Protein AF-A0A1H9KFN2-F1 (afdb_monomer)

Secondary structure (DSSP, 8-state):
------------HHHHHHHHHHHHHHHHHHHHHHHHHTT-----HHHHHHHHHHHHHHHHHHHHHHHHHHHHT-

Solvent-accessible surface area (backbone atoms only — not comparable to full-atom values): 4417 Å² total; per-residue (Å²): 133,87,81,75,86,71,73,92,62,69,60,45,62,64,56,43,46,50,50,42,53,51,51,46,50,52,49,53,48,64,75,41,40,73,36,53,76,67,71,69,60,70,89,57,62,67,63,52,49,52,48,53,59,60,39,50,63,55,40,52,50,42,39,57,51,31,53,57,52,57,62,74,76,107

Radius of gyration: 16.78 Å; Cα contacts (8 Å, |Δi|>4): 29; chains: 1; bounding box: 43×18×46 Å

Foldseek 3Di:
DPPPVPDPDLQDLVNQLVVLVVVLVVVVCVVCVVCVVVVNDDDPPVSSVVSVVVSVVSSVVSVVSSVVVVVVVD

pLDDT: mean 82.11, std 15.83, range [39.03, 95.44]

Nearest PDB structures (foldseek):
  8d06-assembly2_F  TM=4.736E-01  e=9.990E+00  synthetic construct

Organism: NCBI:txid478744

Sequence (74 aa):
MFSFFNESKPASVIEVTGGVAIGIFVTYIMTYAPEIFSSAHSIDFSYLSNLLLLGIPVIIYGWFQSEKVRQRAR

Structure (mmCIF, N/CA/C/O backbone):
data_AF-A0A1H9KFN2-F1
#
_entry.id   AF-A0A1H9KFN2-F1
#
loop_
_atom_site.group_PDB
_atom_site.id
_atom_site.type_symbol
_atom_site.label_atom_id
_atom_site.label_alt_id
_atom_site.label_comp_id
_atom_site.label_asym_id
_atom_site.label_entity_id
_atom_site.label_seq_id
_atom_site.pdbx_PDB_ins_code
_atom_site.Cartn_x
_atom_site.Cartn_y
_atom_site.Cartn_z
_atom_site.occupancy
_atom_site.B_iso_or_equiv
_atom_site.auth_seq_id
_atom_site.auth_comp_id
_atom_site.auth_asym_id
_atom_site.auth_atom_id
_atom_site.pdbx_PDB_model_num
ATOM 1 N N . MET A 1 1 ? -29.700 -10.683 -9.469 1.00 39.03 1 MET A N 1
ATOM 2 C CA . MET A 1 1 ? -29.810 -9.934 -8.199 1.00 39.03 1 MET A CA 1
ATOM 3 C C . MET A 1 1 ? -28.696 -10.431 -7.285 1.00 39.03 1 MET A C 1
ATOM 5 O O . MET A 1 1 ? -28.850 -11.459 -6.644 1.00 39.03 1 MET A O 1
ATOM 9 N N . PHE A 1 2 ? -27.522 -9.797 -7.347 1.00 41.72 2 PHE A N 1
ATOM 10 C CA . PHE A 1 2 ? -26.336 -10.212 -6.591 1.00 41.72 2 PHE A CA 1
ATOM 11 C C . PHE A 1 2 ? -26.448 -9.719 -5.146 1.00 41.72 2 PHE A C 1
ATOM 13 O O . PHE A 1 2 ? -25.986 -8.634 -4.805 1.00 41.72 2 PHE A O 1
ATOM 20 N N . SER A 1 3 ? -27.102 -10.517 -4.304 1.00 41.62 3 SER A N 1
ATOM 21 C CA . SER A 1 3 ? -27.099 -10.330 -2.853 1.00 41.62 3 SER A CA 1
ATOM 22 C C . SER A 1 3 ? -25.782 -10.860 -2.275 1.00 41.62 3 SER A C 1
ATOM 24 O O . SER A 1 3 ? -25.735 -11.933 -1.683 1.00 41.62 3 SER A O 1
ATOM 26 N N . PHE A 1 4 ? -24.690 -10.131 -2.512 1.00 52.25 4 PHE A N 1
AT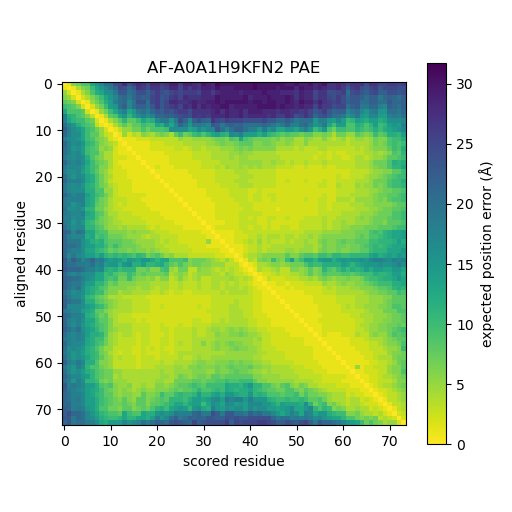OM 27 C CA . PHE A 1 4 ? -23.408 -10.329 -1.818 1.00 52.25 4 PHE A CA 1
ATOM 28 C C . PHE A 1 4 ? -23.215 -9.339 -0.657 1.00 52.25 4 PHE A C 1
ATOM 30 O O . PHE A 1 4 ? -22.186 -9.359 0.006 1.00 52.25 4 PHE A O 1
ATOM 37 N N . PHE A 1 5 ? -24.225 -8.520 -0.345 1.00 52.12 5 PHE A N 1
ATOM 38 C CA . PHE A 1 5 ? -24.258 -7.681 0.859 1.00 52.12 5 PHE A CA 1
ATOM 39 C C . PHE A 1 5 ? -24.791 -8.461 2.071 1.00 52.12 5 PHE A C 1
ATOM 41 O O . PHE A 1 5 ? -25.647 -7.973 2.806 1.00 52.12 5 PHE A O 1
ATOM 48 N N . ASN A 1 6 ? -24.336 -9.704 2.249 1.00 45.31 6 ASN A N 1
ATOM 49 C CA . ASN A 1 6 ? -24.745 -10.523 3.381 1.00 45.31 6 ASN A CA 1
ATOM 50 C C . ASN A 1 6 ? -23.775 -10.302 4.551 1.00 45.31 6 ASN A C 1
ATOM 52 O O . ASN A 1 6 ? -22.609 -10.675 4.472 1.00 45.31 6 ASN A O 1
ATOM 56 N N . GLU A 1 7 ? -24.313 -9.694 5.609 1.00 44.34 7 GLU A N 1
ATOM 57 C CA . GLU A 1 7 ? -23.705 -9.389 6.910 1.00 44.34 7 GLU A CA 1
ATOM 58 C C . GLU A 1 7 ? -22.578 -8.344 6.900 1.00 44.34 7 GLU A C 1
ATOM 60 O O . GLU A 1 7 ? -21.425 -8.617 6.576 1.00 44.34 7 GLU A O 1
ATOM 65 N N . SER A 1 8 ? -22.897 -7.138 7.387 1.00 53.69 8 SER A N 1
ATOM 66 C CA . SER A 1 8 ? -21.917 -6.156 7.865 1.00 53.69 8 SER A CA 1
ATOM 67 C C . SER A 1 8 ? -21.217 -6.690 9.119 1.00 53.69 8 SER A C 1
ATOM 69 O O . SER A 1 8 ? -21.427 -6.198 10.228 1.00 53.69 8 SER A O 1
ATOM 71 N N . LYS A 1 9 ? -20.407 -7.741 8.969 1.00 58.84 9 LYS A N 1
ATOM 72 C CA . LYS A 1 9 ? -19.466 -8.138 10.011 1.00 58.84 9 LYS A CA 1
ATOM 73 C C . LYS A 1 9 ? -18.517 -6.959 10.225 1.00 58.84 9 LYS A C 1
ATOM 75 O O . LYS A 1 9 ? -18.130 -6.320 9.244 1.00 58.84 9 LYS A O 1
ATOM 80 N N . PRO A 1 10 ? -18.184 -6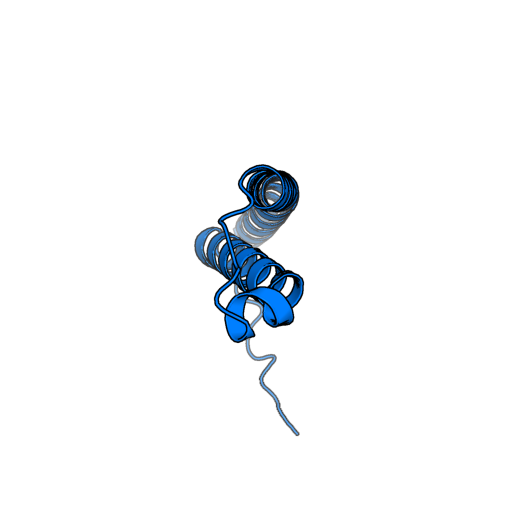.614 11.480 1.00 59.00 10 PRO A N 1
ATOM 81 C CA . PRO A 1 10 ? -17.169 -5.605 11.737 1.00 59.00 10 PRO A CA 1
ATOM 82 C C . PRO A 1 10 ? -15.912 -6.008 10.972 1.00 59.00 10 PRO A C 1
ATOM 84 O O . 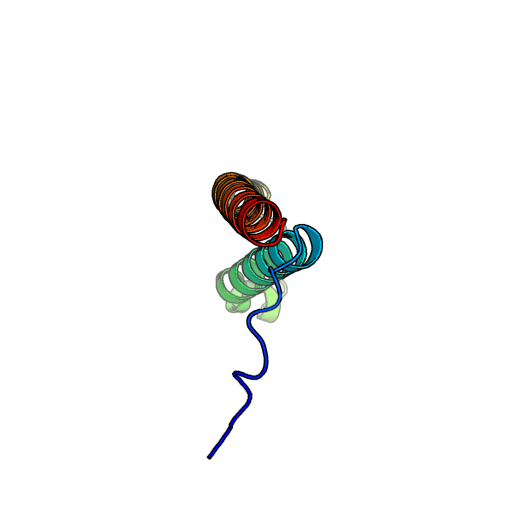PRO A 1 10 ? -15.350 -7.067 11.252 1.00 59.00 10 PRO A O 1
ATOM 87 N N . ALA A 1 11 ? -15.530 -5.193 9.985 1.00 65.06 11 ALA A N 1
ATOM 88 C CA . ALA A 1 11 ? -14.341 -5.454 9.194 1.00 65.06 11 ALA A CA 1
ATOM 89 C C . ALA A 1 11 ? -13.159 -5.534 10.158 1.00 65.06 11 ALA A C 1
ATOM 91 O O . ALA A 1 11 ? -12.894 -4.591 10.912 1.00 65.06 11 ALA A O 1
ATOM 92 N N . SER A 1 12 ? -12.497 -6.684 10.188 1.00 79.69 12 SER A N 1
ATOM 93 C CA . SER A 1 12 ? -11.382 -6.880 11.103 1.00 79.69 12 SER A CA 1
ATOM 94 C C . SER A 1 12 ? -10.223 -5.972 10.692 1.00 79.69 12 SER A C 1
ATOM 96 O O . SER A 1 12 ? -10.037 -5.662 9.516 1.00 79.69 12 SER A O 1
ATOM 98 N N . VAL A 1 13 ? -9.390 -5.563 11.651 1.00 79.25 13 VAL A N 1
ATOM 99 C CA . VAL A 1 13 ? -8.186 -4.758 11.358 1.00 79.25 13 VAL A CA 1
ATOM 100 C C . VAL A 1 13 ? -7.297 -5.445 10.307 1.00 79.25 13 VAL A C 1
ATOM 102 O O . VAL A 1 13 ? -6.664 -4.775 9.492 1.00 79.25 13 VAL A O 1
ATOM 105 N N . ILE A 1 14 ? -7.302 -6.781 10.277 1.00 83.62 14 ILE A N 1
ATOM 106 C CA . ILE A 1 14 ? -6.594 -7.599 9.286 1.00 83.62 14 ILE A CA 1
ATOM 107 C C . ILE A 1 14 ? -7.187 -7.412 7.883 1.00 83.62 14 ILE A C 1
ATOM 109 O O . ILE A 1 14 ? -6.430 -7.212 6.939 1.00 83.62 14 ILE A O 1
ATOM 113 N N . GLU A 1 15 ? -8.515 -7.419 7.734 1.00 84.69 15 GLU A N 1
ATOM 114 C CA . GLU A 1 15 ? -9.182 -7.168 6.446 1.00 84.69 15 GLU A CA 1
ATOM 115 C C . GLU A 1 15 ? -8.909 -5.752 5.933 1.00 84.69 15 GLU A C 1
ATOM 117 O O . GLU A 1 15 ? -8.612 -5.574 4.753 1.00 84.69 15 GLU A O 1
ATOM 122 N N . VAL A 1 16 ? -8.938 -4.752 6.820 1.00 85.81 16 VAL A N 1
ATOM 123 C CA . VAL A 1 16 ? -8.603 -3.363 6.467 1.00 85.81 16 VAL A CA 1
ATOM 124 C C . VAL A 1 16 ? -7.152 -3.269 5.995 1.00 85.81 16 VAL A C 1
ATOM 126 O O . VAL A 1 16 ? -6.876 -2.705 4.939 1.00 85.81 16 VAL A O 1
ATOM 129 N N . THR A 1 17 ? -6.220 -3.855 6.748 1.00 88.19 17 THR A N 1
ATOM 130 C CA . THR A 1 17 ? -4.786 -3.823 6.422 1.00 88.19 17 THR A CA 1
ATOM 131 C C . THR A 1 17 ? -4.495 -4.568 5.119 1.00 88.19 17 THR A C 1
ATOM 133 O O . THR A 1 17 ? -3.764 -4.061 4.270 1.00 88.19 17 THR A O 1
ATOM 136 N N . GLY A 1 18 ? -5.109 -5.738 4.922 1.00 90.94 18 GLY A N 1
ATOM 137 C CA . GLY A 1 18 ? -5.002 -6.516 3.690 1.00 90.94 18 GLY A CA 1
ATOM 138 C C . GLY A 1 18 ? -5.562 -5.769 2.480 1.00 90.94 18 GLY A C 1
ATOM 139 O O . GLY A 1 18 ? -4.903 -5.704 1.446 1.00 90.94 18 GLY A O 1
ATOM 140 N N . GLY A 1 19 ? -6.728 -5.133 2.620 1.00 90.44 19 GLY A N 1
ATOM 141 C CA . GLY A 1 19 ? -7.322 -4.307 1.568 1.00 90.44 19 GLY A CA 1
ATOM 142 C C . GLY A 1 19 ? -6.442 -3.116 1.186 1.00 90.44 19 GLY A C 1
ATOM 143 O O . GLY A 1 19 ? -6.251 -2.852 0.000 1.00 90.44 19 GLY A O 1
ATOM 144 N N . VAL A 1 20 ? -5.841 -2.443 2.171 1.00 92.50 20 VAL A N 1
ATOM 145 C CA . VAL A 1 20 ? -4.885 -1.350 1.933 1.00 92.50 20 VAL A CA 1
ATOM 146 C C . VAL A 1 20 ? -3.637 -1.858 1.211 1.00 92.50 20 VAL A C 1
ATOM 148 O O . 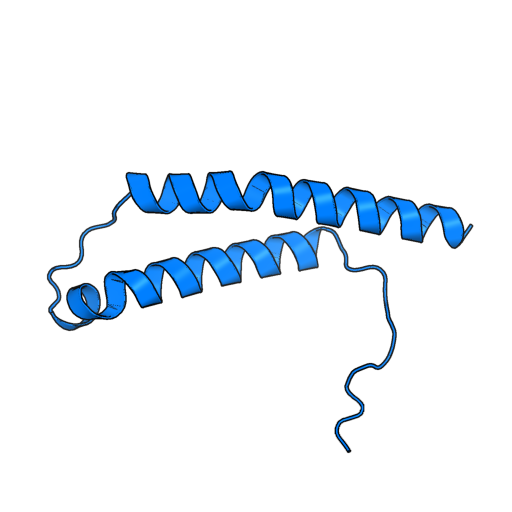VAL A 1 20 ? -3.229 -1.255 0.221 1.00 92.50 20 VAL A O 1
ATOM 151 N N . ALA A 1 21 ? -3.061 -2.985 1.635 1.00 93.25 21 ALA A N 1
ATOM 152 C CA . ALA A 1 21 ? -1.892 -3.571 0.980 1.00 93.25 21 ALA A CA 1
ATOM 153 C C . ALA A 1 21 ? -2.176 -3.955 -0.484 1.00 93.25 21 ALA A C 1
ATOM 155 O O . ALA A 1 21 ? -1.388 -3.625 -1.370 1.00 93.25 21 ALA A O 1
ATOM 156 N N . ILE A 1 22 ? -3.325 -4.587 -0.752 1.00 94.81 22 ILE A N 1
ATOM 157 C CA . ILE A 1 22 ? -3.767 -4.916 -2.116 1.00 94.81 22 ILE A CA 1
ATOM 158 C C . ILE A 1 22 ? -3.961 -3.636 -2.933 1.00 94.81 22 ILE A C 1
ATOM 160 O O . ILE A 1 22 ? -3.486 -3.558 -4.063 1.00 94.81 22 ILE A O 1
ATOM 164 N N . GLY A 1 23 ? -4.610 -2.617 -2.364 1.00 94.12 23 GLY A N 1
ATOM 165 C CA . GLY A 1 23 ? -4.825 -1.333 -3.030 1.00 94.12 23 GLY A CA 1
ATOM 166 C C . GLY A 1 23 ? -3.516 -0.648 -3.422 1.00 94.12 23 GLY A C 1
ATOM 167 O O . GLY A 1 23 ? -3.377 -0.201 -4.560 1.00 94.12 23 GLY A O 1
ATOM 168 N N . ILE A 1 24 ? -2.533 -0.627 -2.519 1.00 94.94 24 ILE A N 1
ATOM 169 C CA . ILE A 1 24 ? -1.192 -0.088 -2.782 1.00 94.94 24 ILE A CA 1
ATOM 170 C C . ILE A 1 24 ? -0.509 -0.870 -3.905 1.00 94.94 24 ILE A C 1
ATOM 172 O O . ILE A 1 24 ? 0.004 -0.265 -4.844 1.00 94.94 24 ILE A O 1
ATOM 176 N N . PHE A 1 25 ? -0.540 -2.202 -3.844 1.00 93.81 25 PHE A N 1
ATOM 177 C CA . PHE A 1 25 ? 0.103 -3.063 -4.834 1.00 93.81 25 PHE A CA 1
ATOM 178 C C . PHE A 1 25 ? -0.504 -2.901 -6.231 1.00 93.81 25 PHE A C 1
ATOM 180 O O . PHE A 1 25 ? 0.220 -2.699 -7.204 1.00 93.81 25 PHE A O 1
ATOM 187 N N . VAL A 1 26 ? -1.836 -2.921 -6.330 1.00 95.44 26 VAL A N 1
ATOM 188 C CA . VAL A 1 26 ? -2.555 -2.714 -7.595 1.00 95.44 26 VAL A CA 1
ATOM 189 C C . VAL A 1 26 ? -2.274 -1.323 -8.153 1.00 95.44 26 VAL A C 1
ATOM 191 O O . VAL A 1 26 ? -1.987 -1.197 -9.340 1.00 95.44 26 VAL A O 1
ATOM 194 N N . THR A 1 27 ? -2.309 -0.289 -7.307 1.00 95.12 27 THR A N 1
ATOM 195 C CA . THR A 1 27 ? -2.011 1.089 -7.726 1.00 95.12 27 THR A CA 1
ATOM 196 C C . THR A 1 27 ? -0.591 1.192 -8.274 1.00 95.12 27 THR A C 1
ATOM 198 O O . THR A 1 27 ? -0.401 1.710 -9.368 1.00 95.12 27 THR A O 1
ATOM 201 N N . TYR A 1 28 ? 0.396 0.641 -7.564 1.00 93.88 28 TYR A N 1
ATOM 202 C CA . TYR A 1 28 ? 1.792 0.651 -7.996 1.00 93.88 28 TYR A CA 1
ATOM 203 C C . TYR A 1 28 ? 1.980 -0.056 -9.347 1.00 93.88 28 TYR A C 1
ATOM 205 O O . TYR A 1 28 ? 2.575 0.513 -10.260 1.00 93.88 28 TYR A O 1
ATOM 213 N N . ILE A 1 29 ? 1.420 -1.261 -9.511 1.00 93.19 29 ILE A N 1
ATOM 214 C CA . ILE A 1 29 ? 1.505 -2.006 -10.776 1.00 93.19 29 ILE A CA 1
ATOM 215 C C . ILE A 1 29 ? 0.840 -1.242 -11.914 1.00 93.19 29 ILE A C 1
ATOM 217 O O . ILE A 1 29 ? 1.397 -1.193 -13.002 1.00 93.19 29 ILE A O 1
ATOM 221 N N . MET A 1 30 ? -0.339 -0.659 -11.692 1.00 94.94 30 MET A N 1
ATOM 222 C CA . MET A 1 30 ? -1.062 0.061 -12.743 1.00 94.94 30 MET A CA 1
ATOM 223 C C . MET A 1 30 ? -0.323 1.328 -13.175 1.00 94.94 30 MET A C 1
ATOM 225 O O . MET A 1 30 ? -0.251 1.601 -14.371 1.00 94.94 30 MET A O 1
ATOM 229 N N . THR A 1 31 ? 0.273 2.058 -12.229 1.00 94.31 31 THR A N 1
ATOM 230 C CA . THR A 1 31 ? 1.104 3.233 -12.521 1.00 94.31 31 THR A CA 1
ATOM 231 C C . THR A 1 31 ? 2.312 2.859 -13.380 1.00 94.31 31 THR A C 1
ATOM 233 O O . THR A 1 31 ? 2.588 3.531 -14.370 1.00 94.31 31 THR A O 1
ATOM 236 N N . TYR A 1 32 ? 2.990 1.757 -13.051 1.00 92.94 32 TYR A N 1
ATOM 237 C CA . TYR A 1 32 ? 4.203 1.315 -13.745 1.00 92.94 32 TYR A CA 1
ATOM 238 C C . TYR A 1 32 ? 3.975 0.250 -14.818 1.00 92.94 32 TYR A C 1
ATOM 240 O O . TYR A 1 32 ? 4.938 -0.287 -15.364 1.00 92.94 32 TYR A O 1
ATOM 248 N N . ALA A 1 33 ? 2.725 -0.051 -15.170 1.00 92.56 33 ALA A N 1
ATOM 249 C CA . ALA A 1 33 ? 2.408 -1.097 -16.136 1.00 92.56 33 ALA A CA 1
ATOM 250 C C . ALA A 1 33 ? 3.189 -0.937 -17.457 1.00 92.56 33 ALA A C 1
ATOM 252 O O . ALA A 1 33 ? 3.805 -1.915 -17.884 1.00 92.56 33 ALA A O 1
ATOM 253 N N . PRO A 1 34 ? 3.273 0.262 -18.078 1.00 91.75 34 PRO A N 1
ATOM 254 C CA . PRO A 1 34 ? 4.023 0.440 -19.324 1.00 91.75 34 PRO A CA 1
ATOM 255 C C . PRO A 1 34 ? 5.514 0.101 -19.192 1.00 91.75 34 PRO A C 1
ATOM 257 O O . PRO A 1 34 ? 6.103 -0.482 -20.099 1.00 91.75 34 PRO A O 1
ATOM 260 N N . GLU A 1 35 ? 6.118 0.443 -18.056 1.00 90.62 35 GLU A N 1
ATOM 261 C CA . GLU A 1 35 ? 7.542 0.232 -17.776 1.00 90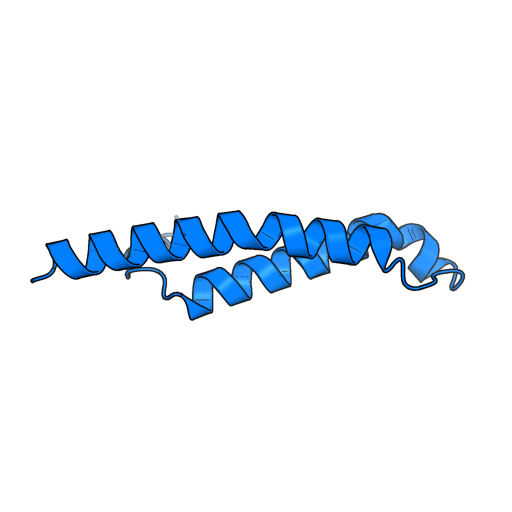.62 35 GLU A CA 1
ATOM 262 C C . GLU A 1 35 ? 7.853 -1.225 -17.428 1.00 90.62 35 GLU A C 1
ATOM 264 O O . GLU A 1 35 ? 8.911 -1.752 -17.777 1.00 90.62 35 GLU A O 1
ATOM 269 N N . ILE A 1 36 ? 6.912 -1.900 -16.763 1.00 90.12 36 ILE A N 1
ATOM 270 C CA . ILE A 1 36 ? 6.991 -3.333 -16.474 1.00 90.12 36 ILE A CA 1
ATOM 271 C C . ILE A 1 36 ? 6.937 -4.114 -17.789 1.00 90.12 36 ILE A C 1
ATOM 273 O O . ILE A 1 36 ? 7.767 -4.995 -18.015 1.00 90.12 36 ILE A O 1
ATOM 277 N N . PHE A 1 37 ? 6.018 -3.762 -18.694 1.00 92.31 37 PHE A N 1
ATOM 278 C CA . PHE A 1 37 ? 5.912 -4.416 -20.001 1.00 92.31 37 PHE A CA 1
ATOM 279 C C . PHE A 1 37 ? 7.119 -4.149 -20.907 1.00 92.31 37 PHE A C 1
ATOM 281 O O . PHE A 1 37 ? 7.484 -5.019 -21.695 1.00 92.31 37 PHE A O 1
ATOM 288 N N . SER A 1 38 ? 7.775 -2.993 -20.781 1.00 93.31 38 SER A N 1
ATOM 289 C CA . SER A 1 38 ? 9.014 -2.695 -21.512 1.00 93.31 38 SER A CA 1
ATOM 290 C C . SER A 1 38 ? 10.277 -3.258 -20.848 1.00 93.31 38 SER A C 1
ATOM 292 O O . SER A 1 38 ? 11.371 -3.073 -21.378 1.00 93.31 38 SER A O 1
ATOM 294 N N . SER A 1 39 ? 10.148 -3.967 -19.714 1.00 87.69 39 SER A N 1
ATOM 295 C CA . SER A 1 39 ? 11.263 -4.491 -18.903 1.00 87.69 39 SER A CA 1
ATOM 296 C C . SER A 1 39 ? 12.278 -3.426 -18.458 1.00 87.69 39 SER A C 1
ATOM 298 O O . SER A 1 39 ? 13.405 -3.754 -18.097 1.00 87.69 39 SER A O 1
ATOM 300 N N . ALA A 1 40 ? 11.883 -2.152 -18.470 1.00 88.94 40 ALA A N 1
ATOM 301 C CA . ALA A 1 40 ? 12.703 -1.027 -18.026 1.00 88.94 40 ALA A CA 1
ATOM 302 C C . ALA A 1 40 ? 12.386 -0.606 -16.582 1.00 88.94 40 ALA A C 1
ATOM 304 O O . ALA A 1 40 ? 12.984 0.338 -16.068 1.00 88.94 40 ALA A O 1
ATOM 305 N N . HIS A 1 41 ? 11.436 -1.287 -15.933 1.00 87.81 41 HIS A N 1
ATOM 306 C CA . HIS A 1 41 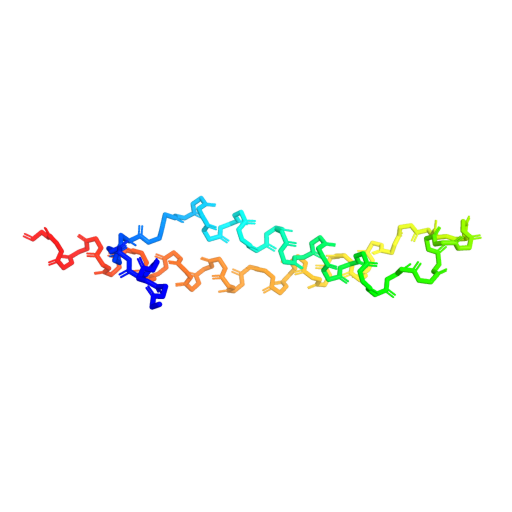? 10.972 -0.915 -14.607 1.00 87.81 41 HIS A CA 1
ATOM 307 C C . HIS A 1 41 ? 12.055 -1.091 -13.539 1.00 87.81 41 HIS A C 1
ATOM 309 O O . HIS A 1 41 ? 12.598 -2.181 -13.342 1.00 87.81 41 HIS A O 1
ATOM 315 N N . SER A 1 42 ? 12.304 -0.018 -12.794 1.00 90.50 42 SER A N 1
ATOM 316 C CA . SER A 1 42 ? 13.049 -0.032 -11.541 1.00 90.50 42 SER A CA 1
ATOM 317 C C . SER A 1 42 ? 12.107 0.277 -10.379 1.00 90.50 42 SER A C 1
ATOM 319 O O . SER A 1 42 ? 11.090 0.949 -10.541 1.00 90.50 42 SER A O 1
ATOM 321 N N . ILE A 1 43 ? 12.426 -0.244 -9.193 1.00 88.19 43 ILE A N 1
ATOM 322 C CA . ILE A 1 43 ? 11.590 -0.021 -8.012 1.00 88.19 43 ILE A CA 1
ATOM 323 C C . ILE A 1 43 ? 11.679 1.454 -7.606 1.00 88.19 43 ILE A C 1
ATOM 325 O O . ILE A 1 43 ? 12.724 1.910 -7.135 1.00 88.19 43 ILE A O 1
ATOM 329 N N . ASP A 1 44 ? 10.570 2.182 -7.732 1.00 92.81 44 ASP A N 1
ATOM 330 C CA . ASP A 1 44 ? 10.444 3.545 -7.228 1.00 92.81 44 ASP A CA 1
ATOM 331 C C . ASP A 1 44 ? 10.056 3.514 -5.746 1.00 92.81 44 ASP A C 1
ATOM 333 O O . ASP A 1 44 ? 8.883 3.499 -5.352 1.00 92.81 44 ASP A O 1
ATOM 337 N N . PHE A 1 45 ? 11.083 3.500 -4.898 1.00 91.00 45 PHE A N 1
ATOM 338 C CA . PHE A 1 45 ? 10.921 3.538 -3.446 1.00 91.00 45 PHE A CA 1
ATOM 339 C C . PHE A 1 45 ? 10.238 4.820 -2.953 1.00 91.00 45 PHE A C 1
ATOM 341 O O . PHE A 1 45 ? 9.541 4.789 -1.935 1.00 91.00 45 PHE A O 1
ATOM 348 N N . SER A 1 46 ? 10.407 5.944 -3.655 1.00 94.00 46 SER A N 1
ATOM 349 C CA . SER A 1 46 ? 9.782 7.213 -3.279 1.00 94.00 46 SER A CA 1
ATOM 350 C C . SER A 1 46 ? 8.271 7.129 -3.464 1.00 94.00 46 SER A C 1
ATOM 352 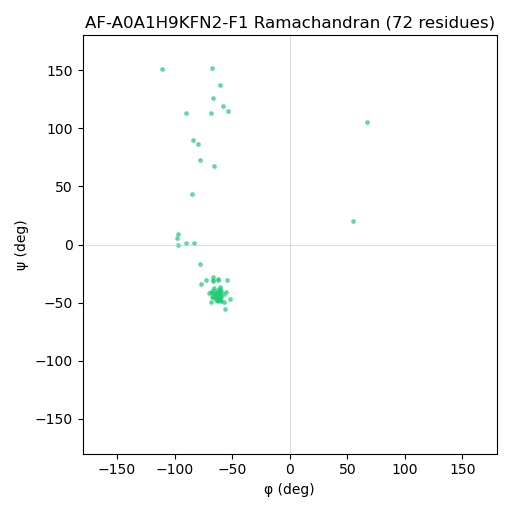O O . SER A 1 46 ? 7.503 7.387 -2.538 1.00 94.00 46 SER A O 1
ATOM 354 N N . TYR A 1 47 ? 7.815 6.670 -4.626 1.00 93.31 47 TYR A N 1
ATOM 355 C CA . TY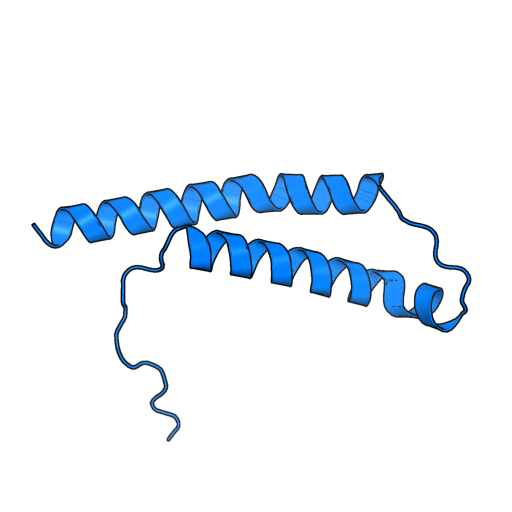R A 1 47 ? 6.391 6.498 -4.879 1.00 93.31 47 TYR A CA 1
ATOM 356 C C . TYR A 1 47 ? 5.771 5.419 -3.982 1.00 93.31 47 TYR A C 1
ATOM 358 O O . TYR A 1 47 ? 4.723 5.649 -3.373 1.00 93.31 47 TYR A O 1
ATOM 366 N N . LEU A 1 48 ? 6.445 4.278 -3.807 1.00 91.50 48 LEU A N 1
ATOM 367 C CA . LEU A 1 48 ? 5.967 3.206 -2.931 1.00 91.50 48 LEU A CA 1
ATOM 368 C C . LEU A 1 48 ? 5.833 3.666 -1.470 1.00 91.50 48 LEU A C 1
ATOM 370 O O . LEU A 1 48 ? 4.832 3.366 -0.819 1.00 91.50 48 LEU A O 1
ATOM 374 N N . SER A 1 49 ? 6.804 4.424 -0.952 1.00 93.62 49 SER A N 1
ATOM 375 C CA . SER A 1 49 ? 6.733 4.972 0.409 1.00 93.62 49 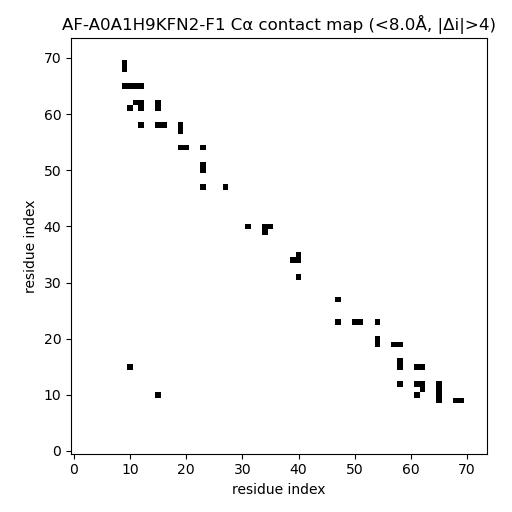SER A CA 1
ATOM 376 C C . SER A 1 49 ? 5.602 5.990 0.572 1.00 93.62 49 SER A C 1
ATOM 378 O O . SER A 1 49 ? 4.909 5.954 1.588 1.00 93.62 49 SER A O 1
ATOM 380 N N . ASN A 1 50 ? 5.333 6.822 -0.438 1.00 95.00 50 ASN A N 1
ATOM 381 C CA . ASN A 1 50 ? 4.178 7.723 -0.438 1.00 95.00 50 ASN A CA 1
ATOM 382 C C . ASN A 1 50 ? 2.849 6.953 -0.387 1.00 95.00 50 ASN A C 1
ATOM 384 O O . ASN A 1 50 ? 1.960 7.313 0.385 1.00 95.00 50 ASN A O 1
ATOM 388 N N . LEU A 1 51 ? 2.716 5.862 -1.149 1.00 93.12 51 LEU A N 1
ATOM 389 C CA . LEU A 1 51 ? 1.527 5.005 -1.096 1.00 93.12 51 LEU A CA 1
ATOM 390 C C . LEU A 1 51 ? 1.355 4.337 0.278 1.00 93.12 51 LEU A C 1
ATOM 392 O O . LEU A 1 51 ? 0.245 4.292 0.808 1.00 93.12 51 LEU A O 1
ATOM 396 N N . LEU A 1 52 ? 2.445 3.863 0.886 1.00 92.81 52 LEU A N 1
ATOM 397 C CA . LEU A 1 52 ? 2.425 3.295 2.238 1.00 92.81 52 LEU A CA 1
ATOM 398 C C . LEU A 1 52 ? 2.028 4.337 3.289 1.00 92.81 52 LEU A C 1
ATOM 400 O O . LEU A 1 52 ? 1.189 4.047 4.141 1.00 92.81 52 LEU A O 1
ATOM 404 N N . LEU A 1 53 ? 2.567 5.556 3.197 1.00 94.62 53 LEU A N 1
ATOM 405 C CA . LEU A 1 53 ? 2.205 6.674 4.071 1.00 94.62 53 LEU A CA 1
ATOM 406 C C . LEU A 1 53 ? 0.719 7.030 3.954 1.00 94.62 53 LEU A C 1
ATOM 408 O O . LEU A 1 53 ? 0.073 7.267 4.974 1.00 94.62 53 LEU A O 1
ATOM 412 N N . LEU A 1 54 ? 0.155 7.005 2.743 1.00 92.56 54 LEU A N 1
ATOM 413 C CA . LEU A 1 54 ? -1.282 7.190 2.515 1.00 92.56 54 LEU A CA 1
ATOM 414 C C . LEU A 1 54 ? -2.130 6.039 3.078 1.00 92.56 54 LEU A C 1
ATOM 416 O O . LEU A 1 54 ? -3.271 6.261 3.479 1.00 92.56 54 LEU A O 1
ATOM 420 N N . GLY A 1 55 ? -1.584 4.825 3.160 1.00 90.31 55 GLY A N 1
ATOM 421 C CA . GLY A 1 55 ? -2.257 3.677 3.768 1.00 90.31 55 GLY A CA 1
ATOM 422 C C . GLY A 1 55 ? -2.468 3.814 5.280 1.00 90.31 55 GLY A C 1
ATOM 423 O O . GLY A 1 55 ? -3.477 3.343 5.805 1.00 90.31 55 GLY A O 1
ATOM 424 N N . ILE A 1 56 ? -1.568 4.505 5.988 1.00 91.38 56 ILE A N 1
ATOM 425 C CA . ILE A 1 56 ? -1.623 4.683 7.450 1.00 91.38 56 ILE A CA 1
ATOM 426 C C . ILE A 1 56 ? -2.951 5.304 7.927 1.00 91.38 56 ILE A C 1
ATOM 428 O O . ILE A 1 56 ? -3.618 4.680 8.758 1.00 91.38 56 ILE A O 1
ATOM 432 N N . PRO A 1 57 ? -3.398 6.481 7.438 1.00 92.00 57 PRO A N 1
ATOM 433 C CA . PRO A 1 57 ? -4.664 7.067 7.876 1.00 92.00 57 PRO A CA 1
ATOM 434 C C . PRO A 1 57 ? -5.874 6.185 7.546 1.00 92.00 57 PRO A C 1
ATOM 436 O O . PRO A 1 57 ? -6.835 6.171 8.314 1.00 92.00 57 PRO A O 1
ATOM 439 N N . VAL A 1 58 ? -5.824 5.408 6.458 1.00 89.44 58 VAL A N 1
ATOM 440 C CA . VAL A 1 58 ? -6.895 4.467 6.089 1.00 89.44 58 VAL A CA 1
ATOM 441 C C . VAL A 1 58 ? -6.988 3.323 7.099 1.00 89.44 58 VAL A C 1
ATOM 443 O O . VAL A 1 58 ? -8.082 3.009 7.570 1.00 89.44 58 VAL A O 1
ATOM 446 N N . ILE A 1 59 ? -5.850 2.743 7.492 1.00 89.00 59 ILE A N 1
ATOM 447 C CA . ILE A 1 59 ? -5.791 1.691 8.517 1.00 89.00 59 ILE A CA 1
ATOM 448 C C . ILE A 1 59 ? -6.270 2.231 9.867 1.00 89.00 59 ILE A C 1
ATOM 450 O O . ILE A 1 59 ? -7.101 1.597 10.517 1.00 89.00 59 ILE A O 1
ATOM 454 N N . ILE A 1 60 ? -5.801 3.418 10.267 1.00 90.25 60 ILE A N 1
ATOM 455 C CA . ILE A 1 60 ? -6.229 4.081 11.507 1.00 90.25 60 ILE A CA 1
ATOM 456 C C . ILE A 1 60 ? -7.747 4.279 11.501 1.00 90.25 60 ILE A C 1
ATOM 458 O O . ILE A 1 60 ? -8.423 3.899 12.457 1.00 90.25 60 ILE A O 1
ATOM 462 N N . TYR A 1 61 ? -8.303 4.825 10.418 1.00 88.44 61 TYR A N 1
ATOM 463 C CA . TYR A 1 61 ? -9.741 5.040 10.288 1.00 88.44 61 TYR A CA 1
ATOM 464 C C . TYR A 1 61 ? -10.534 3.729 10.365 1.00 88.44 61 TYR A C 1
ATOM 466 O O . TYR A 1 61 ? -11.515 3.645 11.109 1.00 88.44 61 TYR A O 1
ATOM 474 N N . GLY A 1 62 ? -10.101 2.692 9.643 1.00 85.56 62 GLY A N 1
ATOM 475 C CA . GLY A 1 62 ? -10.748 1.381 9.674 1.00 85.56 62 GLY A CA 1
ATOM 476 C C . GLY A 1 62 ? -10.705 0.738 11.061 1.00 85.56 62 GLY A C 1
ATOM 477 O O . GLY A 1 62 ? -11.713 0.202 11.520 1.00 85.56 62 GLY A O 1
ATOM 478 N N . TRP A 1 63 ? -9.590 0.878 11.784 1.00 85.50 63 TRP A N 1
ATOM 479 C CA . TRP A 1 63 ? -9.487 0.419 13.169 1.00 85.50 63 TRP A CA 1
ATOM 480 C C . TRP A 1 63 ? -10.440 1.179 14.100 1.00 85.50 63 TRP A C 1
ATOM 482 O O . TRP A 1 63 ? -11.203 0.549 14.836 1.00 85.50 63 TRP A O 1
ATOM 492 N N . PHE A 1 64 ? -10.479 2.514 14.025 1.00 85.88 64 PHE A N 1
ATOM 493 C CA . PHE A 1 64 ? -11.420 3.322 14.809 1.00 85.88 64 PHE A CA 1
ATOM 494 C C . PHE A 1 64 ? -12.876 2.908 14.578 1.00 85.88 64 PHE A C 1
ATOM 496 O O . PHE A 1 64 ? -13.663 2.858 15.525 1.00 85.88 64 PHE A O 1
ATOM 503 N N . GLN A 1 65 ? -13.251 2.609 13.335 1.00 82.94 65 GLN A N 1
ATOM 504 C CA . GLN A 1 65 ? -14.604 2.159 13.015 1.00 82.94 65 GLN A CA 1
ATOM 505 C C . GLN A 1 65 ? -14.877 0.746 13.538 1.00 82.94 65 GLN A C 1
ATOM 507 O O . GLN A 1 65 ? -15.933 0.519 14.130 1.00 82.94 65 GLN A O 1
ATOM 512 N N . SER A 1 66 ? -13.920 -0.175 13.407 1.00 78.12 66 SER A N 1
ATOM 513 C CA . SER A 1 66 ? -14.026 -1.524 13.974 1.00 78.12 66 SER A CA 1
ATOM 514 C C . SER A 1 66 ? -14.249 -1.487 15.491 1.00 78.12 66 SER A C 1
ATOM 516 O O . SER A 1 66 ? -15.096 -2.219 16.005 1.00 78.12 66 SER A O 1
ATOM 518 N N . GLU A 1 67 ? -13.534 -0.626 16.221 1.00 79.88 67 GLU A N 1
ATOM 519 C CA . GLU A 1 67 ? -13.673 -0.517 17.680 1.00 79.88 67 GLU A CA 1
ATOM 520 C C . GLU A 1 67 ? -15.040 0.058 18.084 1.00 79.88 67 GLU A C 1
ATOM 522 O O . GLU A 1 67 ? -15.691 -0.467 18.988 1.00 79.88 67 GLU A O 1
ATOM 527 N N . LYS A 1 68 ? -15.545 1.070 17.364 1.00 77.50 68 LYS A N 1
ATOM 528 C CA . LYS A 1 68 ? -16.898 1.609 17.596 1.00 77.50 68 LYS A CA 1
ATOM 529 C C . LYS A 1 68 ? -17.986 0.555 17.401 1.00 77.50 68 LYS A C 1
ATOM 531 O O . LYS A 1 68 ? -18.948 0.527 18.166 1.00 77.50 68 LYS A O 1
ATOM 536 N N . VAL A 1 69 ? -17.858 -0.303 16.387 1.00 72.12 69 VAL A N 1
ATOM 537 C CA . VAL A 1 69 ? -18.819 -1.393 16.152 1.00 72.12 69 VAL A CA 1
ATOM 538 C C . VAL A 1 69 ? -18.736 -2.427 17.275 1.00 72.12 69 VAL A C 1
ATOM 540 O O . VAL A 1 69 ? -19.768 -2.848 17.793 1.00 72.12 69 VAL A O 1
ATOM 543 N N . ARG A 1 70 ? -17.524 -2.775 17.722 1.00 70.56 70 ARG A N 1
ATOM 544 C CA . ARG A 1 70 ? -17.308 -3.710 18.834 1.00 70.56 70 ARG A CA 1
ATOM 545 C C . ARG A 1 70 ? -17.921 -3.226 20.151 1.00 70.56 70 ARG A C 1
ATOM 547 O O . ARG A 1 70 ? -18.440 -4.043 20.905 1.00 70.56 70 ARG A O 1
ATOM 554 N N . GLN A 1 71 ? -17.880 -1.923 20.422 1.00 70.38 71 GLN A N 1
ATOM 555 C CA . GLN A 1 71 ? -18.458 -1.330 21.634 1.00 70.38 71 GLN A CA 1
ATOM 556 C C . GLN A 1 71 ? -19.991 -1.285 21.623 1.00 70.38 71 GLN A C 1
ATOM 558 O O . GLN A 1 71 ? -20.590 -1.386 22.683 1.00 70.38 71 GLN A O 1
ATOM 563 N N . ARG A 1 72 ? -20.630 -1.167 20.451 1.00 65.06 72 ARG A N 1
ATOM 564 C CA . ARG A 1 72 ? -22.103 -1.177 20.316 1.00 65.06 72 ARG A CA 1
ATOM 565 C C . ARG A 1 72 ? -22.727 -2.572 20.403 1.00 65.06 72 ARG A C 1
ATOM 567 O O . ARG A 1 72 ? -23.936 -2.679 20.559 1.00 65.06 72 ARG A O 1
ATOM 574 N N . ALA A 1 73 ? -21.920 -3.617 20.234 1.00 61.16 73 ALA A N 1
ATOM 575 C CA . ALA A 1 73 ? -22.352 -5.012 20.298 1.00 61.16 73 ALA A CA 1
ATOM 576 C C . ALA A 1 73 ? -22.258 -5.620 21.714 1.00 61.16 73 ALA A C 1
ATOM 578 O O . ALA A 1 73 ? -22.530 -6.808 21.879 1.00 61.16 73 ALA A O 1
ATOM 579 N N . ARG A 1 74 ? -21.828 -4.832 22.707 1.00 53.72 74 ARG A N 1
ATOM 580 C CA . ARG A 1 74 ? -21.807 -5.173 24.135 1.00 53.72 74 ARG A CA 1
ATOM 581 C C . ARG A 1 74 ? -22.899 -4.400 24.855 1.00 53.72 74 ARG A C 1
ATOM 583 O O . ARG A 1 74 ? -23.452 -4.980 25.810 1.00 53.72 74 ARG A O 1
#

Mean predicted aligned error: 8.43 Å